Protein AF-A0A660M491-F1 (afdb_monomer_lite)

pLDDT: mean 75.27, std 23.71, range [39.06, 98.75]

Radius of gyration: 31.36 Å; chains: 1; bounding box: 54×41×78 Å

Structure (mmCIF, N/CA/C/O backbone):
data_AF-A0A660M491-F1
#
_entry.id   AF-A0A660M491-F1
#
loop_
_atom_site.group_PDB
_atom_site.id
_atom_site.type_symbol
_atom_site.label_atom_id
_atom_site.label_alt_id
_atom_site.label_comp_id
_atom_site.label_asym_id
_atom_site.label_entity_id
_atom_site.label_seq_id
_atom_site.pdbx_PDB_ins_code
_atom_site.Cartn_x
_atom_site.Cartn_y
_atom_site.Cartn_z
_atom_site.occupancy
_atom_site.B_iso_or_equiv
_atom_site.auth_seq_id
_atom_site.auth_comp_id
_atom_site.auth_asym_id
_atom_site.auth_atom_id
_atom_site.pdbx_PDB_model_num
ATOM 1 N N . MET A 1 1 ? -16.740 13.073 13.421 1.00 64.25 1 MET A N 1
ATOM 2 C CA . MET A 1 1 ? -16.257 11.753 13.894 1.00 64.25 1 MET A CA 1
ATOM 3 C C . MET A 1 1 ? -15.200 11.247 12.931 1.00 64.25 1 MET A C 1
ATOM 5 O O . MET A 1 1 ? -15.402 11.385 11.731 1.00 64.25 1 MET A O 1
ATOM 9 N N . ALA A 1 2 ? -14.110 10.659 13.427 1.00 71.00 2 ALA A N 1
ATOM 10 C CA . ALA A 1 2 ? -13.153 9.967 12.568 1.00 71.00 2 ALA A CA 1
ATOM 11 C C . ALA A 1 2 ? -13.840 8.768 11.889 1.00 71.00 2 ALA A C 1
ATOM 13 O O . ALA A 1 2 ? -14.475 7.940 12.556 1.00 71.00 2 ALA A O 1
ATOM 14 N N . ASN A 1 3 ? -13.765 8.704 10.559 1.00 82.62 3 ASN A N 1
ATOM 15 C CA . ASN A 1 3 ? -14.481 7.708 9.778 1.00 82.62 3 ASN A CA 1
ATOM 16 C C . AS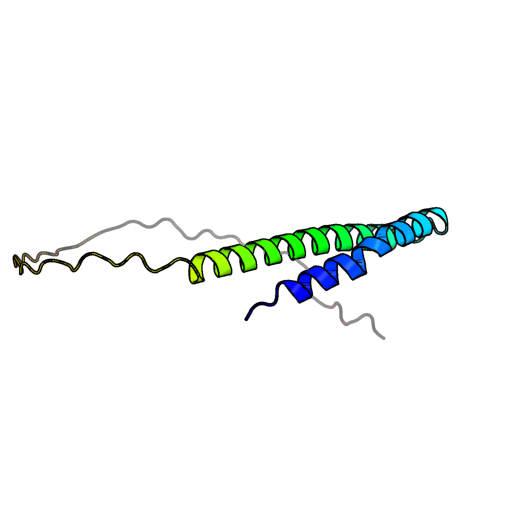N A 1 3 ? -13.561 6.530 9.429 1.00 82.62 3 ASN A C 1
ATOM 18 O O . ASN A 1 3 ? -12.801 6.591 8.475 1.00 82.62 3 ASN A O 1
ATOM 22 N N . ALA A 1 4 ? -13.652 5.425 10.173 1.00 91.12 4 ALA A N 1
ATOM 23 C CA . ALA A 1 4 ? -12.876 4.218 9.871 1.00 91.12 4 ALA A CA 1
ATOM 24 C C . ALA A 1 4 ? -13.157 3.652 8.462 1.00 91.12 4 ALA A C 1
ATOM 26 O O . ALA A 1 4 ? -12.306 2.965 7.908 1.00 91.12 4 ALA A O 1
ATOM 27 N N . SER A 1 5 ? -14.329 3.929 7.875 1.00 91.69 5 SER A N 1
ATOM 28 C CA . SER A 1 5 ? -14.664 3.427 6.536 1.00 91.69 5 SER A CA 1
ATOM 29 C C . SER A 1 5 ? -13.856 4.093 5.420 1.00 91.69 5 SER A C 1
ATOM 31 O O . SER A 1 5 ? -13.498 3.405 4.473 1.00 91.69 5 SER A O 1
ATOM 33 N N . SER A 1 6 ? -13.461 5.367 5.550 1.00 94.69 6 SER A N 1
ATOM 34 C CA . SER A 1 6 ? -12.637 6.017 4.518 1.00 94.69 6 SER A CA 1
ATOM 35 C C . SER A 1 6 ? -11.261 5.361 4.395 1.00 94.69 6 SER A C 1
ATOM 37 O O . SER A 1 6 ? -10.774 5.161 3.292 1.00 94.69 6 SER A O 1
ATOM 39 N N . PHE A 1 7 ? -10.662 4.951 5.516 1.00 96.62 7 PHE A N 1
ATOM 40 C CA . PHE A 1 7 ? -9.378 4.242 5.517 1.00 96.62 7 PHE A CA 1
ATOM 41 C C . PHE A 1 7 ? -9.489 2.794 5.022 1.00 96.62 7 PHE A C 1
ATOM 43 O O . PHE A 1 7 ? -8.525 2.270 4.475 1.00 96.62 7 PHE A O 1
ATOM 50 N N . LYS A 1 8 ? -10.655 2.148 5.175 1.00 96.69 8 LYS A N 1
ATOM 51 C CA . LYS A 1 8 ? -10.914 0.836 4.557 1.00 96.69 8 LYS A CA 1
ATOM 52 C C . LYS A 1 8 ? -10.947 0.959 3.037 1.00 96.69 8 LYS A C 1
ATOM 54 O O . LYS A 1 8 ? -10.227 0.229 2.370 1.00 96.69 8 LYS A O 1
ATOM 59 N N . ASN A 1 9 ? -11.670 1.956 2.522 1.00 97.12 9 ASN A N 1
ATOM 60 C CA . ASN A 1 9 ? -11.735 2.221 1.085 1.00 97.12 9 ASN A CA 1
ATOM 61 C C . ASN A 1 9 ? -10.343 2.481 0.492 1.00 97.12 9 ASN A C 1
ATOM 63 O O . ASN A 1 9 ? -10.015 1.903 -0.535 1.00 97.12 9 ASN A O 1
ATOM 67 N N . VAL A 1 10 ? -9.494 3.262 1.176 1.00 96.06 10 VAL A N 1
ATOM 68 C CA . VAL A 1 10 ? -8.101 3.478 0.742 1.00 96.06 10 VAL A CA 1
ATOM 69 C C . VAL A 1 10 ? -7.360 2.150 0.574 1.00 96.06 10 VAL A C 1
ATOM 71 O O . VAL A 1 10 ? -6.728 1.942 -0.456 1.00 96.06 10 VAL A O 1
ATOM 74 N N . ILE A 1 11 ? -7.446 1.238 1.551 1.00 97.75 11 ILE A N 1
ATOM 75 C CA . ILE A 1 11 ? -6.796 -0.081 1.466 1.00 97.75 11 ILE A CA 1
ATOM 76 C C . ILE A 1 11 ? -7.357 -0.888 0.289 1.00 97.75 11 ILE A C 1
ATOM 78 O O . ILE A 1 11 ? -6.587 -1.468 -0.478 1.00 97.75 11 ILE A O 1
ATOM 82 N N . ASP A 1 12 ? -8.679 -0.922 0.146 1.00 97.62 12 ASP A N 1
ATOM 83 C CA . ASP A 1 12 ? -9.360 -1.714 -0.879 1.00 97.62 12 ASP A CA 1
ATOM 84 C C . ASP A 1 12 ? -9.063 -1.206 -2.302 1.00 97.62 12 ASP A C 1
ATOM 86 O O . ASP A 1 12 ? -8.959 -2.007 -3.231 1.00 97.62 12 ASP A O 1
ATOM 90 N N . GLU A 1 13 ? -8.849 0.100 -2.472 1.00 96.50 13 GLU A N 1
ATOM 91 C CA . GLU A 1 13 ? -8.504 0.725 -3.754 1.00 96.50 13 GLU A CA 1
ATOM 92 C C . GLU A 1 13 ? -7.040 0.494 -4.160 1.00 96.50 13 GLU A C 1
ATOM 94 O O . GLU A 1 13 ? -6.752 0.228 -5.332 1.00 96.50 13 GLU A O 1
ATOM 99 N N . ILE A 1 14 ? -6.099 0.580 -3.212 1.00 96.25 14 ILE A N 1
ATOM 100 C CA . ILE A 1 14 ? -4.661 0.525 -3.530 1.00 96.25 14 ILE A CA 1
ATOM 101 C C . ILE A 1 14 ? -4.105 -0.901 -3.568 1.00 96.25 14 ILE A C 1
ATOM 103 O O . ILE A 1 14 ? -3.183 -1.184 -4.334 1.00 96.25 14 ILE A O 1
ATOM 107 N N . LYS A 1 15 ? -4.649 -1.827 -2.770 1.00 95.94 15 LYS A N 1
ATOM 108 C CA . LYS A 1 15 ? -4.113 -3.192 -2.646 1.00 95.94 15 LYS A CA 1
ATOM 109 C C . LYS A 1 15 ? -4.112 -3.982 -3.968 1.00 95.94 15 LYS A C 1
ATOM 111 O O . LYS A 1 15 ? -3.124 -4.676 -4.218 1.00 95.94 15 LYS A O 1
ATOM 116 N N . PRO A 1 16 ? -5.128 -3.874 -4.850 1.00 96.75 16 PRO A N 1
ATOM 117 C CA . PRO A 1 16 ? -5.105 -4.536 -6.157 1.00 96.75 16 PRO A CA 1
ATOM 118 C C . PRO A 1 16 ? -3.972 -4.059 -7.082 1.00 96.75 16 PRO A C 1
ATOM 120 O O . PRO A 1 16 ? -3.521 -4.822 -7.937 1.00 96.75 16 PRO A O 1
ATOM 123 N N . GLN A 1 17 ? -3.467 -2.834 -6.890 1.00 97.69 17 GLN A N 1
ATOM 124 C CA . GLN A 1 17 ? -2.432 -2.243 -7.749 1.00 97.69 17 GLN A CA 1
ATOM 125 C C . GLN A 1 17 ? -1.071 -2.943 -7.612 1.00 97.69 17 GLN A C 1
ATOM 127 O O . GLN A 1 17 ? -0.253 -2.881 -8.526 1.00 97.69 17 GLN A O 1
ATOM 132 N N . VAL A 1 18 ? -0.837 -3.687 -6.523 1.00 98.38 18 VAL A N 1
ATOM 133 C CA . VAL A 1 18 ? 0.408 -4.446 -6.298 1.00 98.38 18 VAL A CA 1
ATOM 134 C C . VAL A 1 18 ? 0.687 -5.432 -7.433 1.00 98.38 18 VAL A C 1
ATOM 136 O O . VAL A 1 18 ? 1.824 -5.546 -7.885 1.00 98.38 18 VAL A O 1
ATOM 139 N N . ALA A 1 19 ? -0.336 -6.149 -7.908 1.00 98.06 19 ALA A N 1
ATOM 140 C CA . ALA A 1 19 ? -0.164 -7.124 -8.985 1.00 98.06 19 ALA A CA 1
ATOM 141 C C . ALA A 1 19 ? 0.188 -6.441 -10.315 1.00 98.06 19 ALA A C 1
ATOM 143 O O . ALA A 1 19 ? 1.015 -6.946 -11.073 1.00 98.06 19 ALA A O 1
ATOM 144 N N . ILE A 1 20 ? -0.409 -5.274 -10.568 1.00 98.31 20 ILE A N 1
ATOM 145 C CA . ILE A 1 20 ? -0.147 -4.468 -11.761 1.00 98.31 20 ILE A CA 1
ATOM 146 C C . ILE A 1 20 ? 1.289 -3.939 -11.733 1.00 98.31 20 ILE A C 1
ATOM 148 O O . ILE A 1 20 ? 2.001 -4.101 -12.716 1.00 98.31 20 ILE A O 1
ATOM 152 N N . LEU A 1 21 ? 1.743 -3.389 -10.603 1.00 98.62 21 LEU A N 1
ATOM 153 C CA . LEU A 1 21 ? 3.104 -2.861 -10.452 1.00 98.62 21 LEU A CA 1
ATOM 154 C C . LEU A 1 21 ? 4.174 -3.949 -10.579 1.00 98.62 21 LEU A C 1
ATOM 156 O O . LEU A 1 21 ? 5.176 -3.743 -11.254 1.00 98.62 21 LEU A O 1
ATOM 160 N N . LYS A 1 22 ? 3.947 -5.137 -10.005 1.00 98.44 22 LYS A N 1
ATOM 161 C CA . LYS A 1 22 ? 4.860 -6.278 -10.189 1.00 98.44 22 LYS A CA 1
ATOM 162 C C . LYS A 1 22 ? 4.972 -6.686 -11.655 1.00 98.44 22 LYS A C 1
ATOM 164 O O . LYS A 1 22 ? 6.073 -6.892 -12.148 1.00 98.44 22 LYS A O 1
ATOM 169 N N . LYS A 1 23 ? 3.844 -6.732 -12.367 1.00 98.56 23 LYS A N 1
ATOM 170 C CA . LYS A 1 23 ? 3.843 -7.001 -13.806 1.00 98.56 23 LYS A CA 1
ATOM 171 C C . LYS A 1 23 ? 4.504 -5.873 -14.607 1.00 98.56 23 LYS A C 1
ATOM 173 O O . LYS A 1 23 ? 5.161 -6.149 -15.601 1.00 98.56 23 LYS A O 1
ATOM 178 N N . ALA A 1 24 ? 4.357 -4.617 -14.187 1.00 98.50 24 ALA A N 1
ATOM 179 C CA . ALA A 1 24 ? 5.023 -3.486 -14.826 1.00 98.50 24 ALA A CA 1
ATOM 180 C C . ALA A 1 24 ? 6.552 -3.599 -14.725 1.00 98.50 24 ALA A C 1
ATOM 182 O O . ALA A 1 24 ? 7.220 -3.385 -15.724 1.00 98.50 24 ALA A O 1
ATOM 183 N N . ILE A 1 25 ? 7.091 -4.043 -13.583 1.00 98.56 25 ILE A N 1
ATOM 184 C CA . ILE A 1 25 ? 8.533 -4.311 -13.416 1.00 98.56 25 ILE A CA 1
ATOM 185 C C . ILE A 1 25 ? 9.030 -5.376 -14.408 1.00 98.56 25 ILE A C 1
ATOM 187 O O . ILE A 1 25 ? 10.120 -5.246 -14.959 1.00 98.56 25 ILE A O 1
ATOM 191 N N . GLU A 1 26 ? 8.235 -6.419 -14.667 1.00 98.25 26 GLU A N 1
ATOM 192 C CA . GLU A 1 26 ? 8.586 -7.456 -15.651 1.00 98.25 26 GLU A CA 1
ATOM 193 C C . GLU A 1 26 ? 8.578 -6.928 -17.095 1.00 98.25 26 GLU A C 1
ATOM 195 O O . GLU A 1 26 ? 9.402 -7.341 -17.910 1.00 98.25 26 GLU A O 1
ATOM 200 N N . LEU A 1 27 ? 7.635 -6.038 -17.423 1.00 98.62 27 LEU A N 1
ATOM 201 C CA . LEU A 1 27 ? 7.449 -5.496 -18.774 1.00 98.62 27 LEU A CA 1
ATOM 202 C C . LEU A 1 27 ? 8.357 -4.300 -19.080 1.00 98.62 27 LEU A C 1
ATOM 204 O O . LEU A 1 27 ? 8.704 -4.080 -20.239 1.00 98.62 27 LEU A O 1
ATOM 208 N N . ASP A 1 28 ? 8.723 -3.533 -18.059 1.00 98.44 28 ASP A N 1
ATOM 209 C CA . ASP A 1 28 ? 9.522 -2.318 -18.148 1.00 98.44 28 ASP A CA 1
ATOM 210 C C . ASP A 1 28 ? 10.561 -2.268 -17.010 1.00 98.44 28 ASP A C 1
ATOM 212 O O . ASP A 1 28 ? 10.366 -1.601 -15.987 1.00 98.44 28 ASP A O 1
ATOM 216 N N . PRO A 1 29 ? 11.706 -2.954 -17.184 1.00 97.88 29 PRO A N 1
ATOM 217 C CA . PRO A 1 29 ? 12.776 -2.939 -16.194 1.00 97.88 29 PRO A CA 1
ATOM 218 C C . PRO A 1 29 ? 13.393 -1.550 -15.979 1.00 97.88 29 PRO A C 1
ATOM 220 O O . PRO A 1 29 ? 13.958 -1.301 -14.912 1.00 97.88 29 PRO A O 1
ATOM 223 N N . ALA A 1 30 ? 13.295 -0.640 -16.956 1.00 98.44 30 ALA A N 1
ATOM 224 C CA . ALA A 1 30 ? 13.849 0.707 -16.841 1.00 98.44 30 ALA A CA 1
ATOM 225 C C . ALA A 1 30 ? 13.069 1.565 -15.829 1.00 98.44 30 ALA A C 1
ATOM 227 O O . ALA A 1 30 ? 13.685 2.355 -15.119 1.00 98.44 30 ALA A O 1
ATOM 228 N N . GLY A 1 31 ? 11.752 1.356 -15.706 1.00 98.31 31 GLY A N 1
ATOM 229 C CA . GLY A 1 31 ? 10.886 2.010 -14.713 1.00 98.31 31 GLY A CA 1
ATOM 230 C C . GLY A 1 31 ? 10.863 1.352 -13.324 1.00 98.31 31 GLY A C 1
ATOM 231 O O . GLY A 1 31 ? 10.057 1.726 -12.471 1.00 98.31 31 GLY A O 1
ATOM 232 N N . THR A 1 32 ? 11.715 0.349 -13.067 1.00 98.38 32 THR A N 1
ATOM 233 C CA . THR A 1 32 ? 11.676 -0.450 -11.824 1.00 98.38 32 THR A CA 1
ATOM 234 C C . THR A 1 32 ? 11.741 0.401 -10.557 1.00 98.38 32 THR A C 1
ATOM 236 O O . THR A 1 32 ? 11.062 0.087 -9.580 1.00 98.38 32 THR A O 1
ATOM 239 N N . ILE A 1 33 ? 12.541 1.472 -10.547 1.00 98.50 33 ILE A N 1
ATOM 240 C CA . ILE A 1 33 ? 12.724 2.313 -9.355 1.00 98.50 33 ILE A CA 1
ATOM 241 C C . ILE A 1 33 ? 11.399 2.983 -8.970 1.00 98.50 33 ILE A C 1
ATOM 243 O O . ILE A 1 33 ? 11.011 2.974 -7.800 1.00 98.50 33 ILE A O 1
ATOM 247 N N . GLU A 1 34 ? 10.677 3.533 -9.942 1.00 98.62 34 GLU A N 1
ATOM 248 C CA . GLU A 1 34 ? 9.386 4.187 -9.746 1.00 98.62 34 GLU A CA 1
ATOM 249 C C . GLU A 1 34 ? 8.312 3.181 -9.320 1.00 98.62 34 GLU A C 1
ATOM 251 O O . GLU A 1 34 ? 7.565 3.443 -8.372 1.00 98.62 34 GLU A O 1
ATOM 256 N N . TYR A 1 35 ? 8.260 2.008 -9.957 1.00 98.75 35 TYR A N 1
ATOM 257 C CA . TYR A 1 35 ? 7.305 0.959 -9.590 1.00 98.75 35 TYR A CA 1
ATOM 258 C C . TYR A 1 35 ? 7.568 0.405 -8.187 1.00 98.75 35 TYR A C 1
ATOM 260 O O . TYR A 1 35 ? 6.621 0.173 -7.434 1.00 98.75 35 TYR A O 1
ATOM 268 N N . GLN A 1 36 ? 8.837 0.251 -7.801 1.00 98.62 36 GLN A N 1
ATOM 269 C CA . GLN A 1 36 ? 9.202 -0.190 -6.459 1.00 98.62 36 GLN A CA 1
ATOM 270 C C . GLN A 1 36 ? 8.825 0.858 -5.406 1.00 98.62 36 GLN A C 1
ATOM 272 O O . GLN A 1 36 ? 8.198 0.513 -4.410 1.00 98.62 36 GLN A O 1
ATOM 277 N N . ARG A 1 37 ? 9.073 2.149 -5.660 1.00 98.69 37 ARG A N 1
ATOM 278 C CA . ARG A 1 37 ? 8.602 3.232 -4.774 1.00 98.69 37 ARG A CA 1
ATOM 279 C C . ARG A 1 37 ? 7.081 3.226 -4.607 1.00 98.69 37 ARG A C 1
ATOM 281 O O . ARG A 1 37 ? 6.582 3.468 -3.510 1.00 98.69 37 ARG A O 1
ATOM 288 N N . ALA A 1 38 ? 6.334 2.939 -5.674 1.00 98.50 38 ALA A N 1
ATOM 289 C CA . ALA A 1 38 ? 4.881 2.806 -5.598 1.00 98.50 38 ALA A CA 1
ATOM 290 C C . ALA A 1 38 ? 4.450 1.582 -4.766 1.00 98.50 38 ALA A C 1
ATOM 292 O O . ALA A 1 38 ? 3.489 1.675 -4.001 1.00 98.50 38 ALA A O 1
ATOM 293 N N . LEU A 1 39 ? 5.168 0.457 -4.861 1.00 98.69 39 LEU A N 1
ATOM 294 C CA . LEU A 1 39 ? 4.944 -0.714 -4.007 1.00 98.69 39 LEU A CA 1
ATOM 295 C C . LEU A 1 39 ? 5.195 -0.390 -2.526 1.00 98.69 39 LEU A C 1
ATOM 297 O O . LEU A 1 39 ? 4.338 -0.691 -1.692 1.00 98.69 39 LEU A O 1
ATOM 301 N N . ASP A 1 40 ? 6.301 0.287 -2.215 1.00 98.62 40 ASP A N 1
ATOM 302 C CA . ASP A 1 40 ? 6.656 0.689 -0.848 1.00 98.62 40 ASP A CA 1
ATOM 303 C C . ASP A 1 40 ? 5.618 1.672 -0.268 1.00 98.62 40 ASP A C 1
ATOM 305 O O . ASP A 1 40 ? 5.228 1.590 0.905 1.00 98.62 40 ASP A O 1
ATOM 309 N N . PHE A 1 41 ? 5.102 2.580 -1.106 1.00 98.31 41 PHE A N 1
ATOM 310 C CA . PHE A 1 41 ? 3.995 3.463 -0.744 1.00 98.31 41 PHE A CA 1
ATOM 311 C C . PHE A 1 41 ? 2.720 2.678 -0.423 1.00 98.31 41 PHE A C 1
ATOM 313 O O . PHE A 1 41 ? 2.077 2.959 0.589 1.00 98.31 41 PHE A O 1
ATOM 320 N N . ILE A 1 42 ? 2.346 1.688 -1.244 1.00 98.50 42 ILE A N 1
ATOM 321 C CA . ILE A 1 42 ? 1.158 0.859 -0.991 1.00 98.50 42 ILE A CA 1
ATOM 322 C C . ILE A 1 42 ? 1.294 0.109 0.337 1.00 98.50 42 ILE A C 1
ATOM 324 O O . ILE A 1 42 ? 0.333 0.073 1.112 1.00 98.50 42 ILE A O 1
ATOM 328 N N . GLU A 1 43 ? 2.466 -0.458 0.629 1.00 98.12 43 GLU A N 1
ATOM 329 C CA . GLU A 1 43 ? 2.728 -1.144 1.897 1.00 98.12 43 GLU A CA 1
ATOM 330 C C . GLU A 1 43 ? 2.575 -0.189 3.087 1.00 98.12 43 GLU A C 1
ATOM 332 O O . GLU A 1 43 ? 1.800 -0.453 4.016 1.00 98.12 43 GLU A O 1
ATOM 337 N N . THR A 1 44 ? 3.238 0.967 3.015 1.00 98.38 44 THR A N 1
ATOM 338 C CA . THR A 1 44 ? 3.187 1.992 4.062 1.00 98.38 44 THR A CA 1
ATOM 339 C C . THR A 1 44 ? 1.760 2.490 4.279 1.00 98.38 44 THR A C 1
ATOM 341 O O . THR A 1 44 ? 1.268 2.495 5.408 1.00 98.38 44 THR A O 1
ATOM 344 N N . ASN A 1 45 ? 1.053 2.857 3.208 1.00 97.69 45 ASN A N 1
ATOM 345 C CA . ASN A 1 45 ? -0.302 3.396 3.288 1.00 97.69 45 ASN A CA 1
ATOM 346 C C . ASN A 1 45 ? -1.302 2.350 3.810 1.00 97.69 45 ASN A C 1
ATOM 348 O O . ASN A 1 45 ? -2.175 2.673 4.618 1.00 97.69 45 ASN A O 1
ATOM 352 N N . THR A 1 46 ? -1.128 1.076 3.439 1.00 98.00 46 THR A N 1
ATOM 353 C CA . THR A 1 46 ? -1.928 -0.031 3.987 1.00 98.00 46 THR A CA 1
ATOM 354 C C . THR A 1 46 ? -1.710 -0.181 5.494 1.00 98.00 46 THR A C 1
ATOM 356 O O . THR A 1 46 ? -2.677 -0.303 6.256 1.00 98.00 46 THR A O 1
ATOM 359 N N . SER A 1 47 ? -0.451 -0.147 5.941 1.00 98.31 47 SER A N 1
ATOM 360 C CA . SER A 1 47 ? -0.079 -0.275 7.355 1.00 98.31 47 SER A CA 1
ATOM 361 C C . SER A 1 47 ? -0.594 0.897 8.199 1.00 98.31 47 SER A C 1
ATOM 363 O O . SER A 1 47 ? -1.246 0.698 9.233 1.00 98.31 47 SER A O 1
ATOM 365 N N . VAL A 1 48 ? -0.383 2.127 7.724 1.00 98.38 48 VAL A N 1
ATOM 366 C CA . VAL A 1 48 ? -0.842 3.354 8.388 1.00 98.38 48 VAL A CA 1
ATOM 367 C C . VAL A 1 48 ? -2.367 3.385 8.464 1.00 98.38 48 VAL A C 1
ATOM 369 O O . VAL A 1 48 ? -2.917 3.551 9.553 1.00 9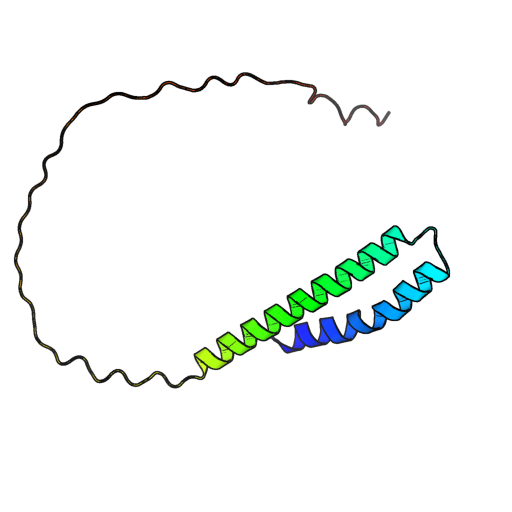8.38 48 VAL A O 1
ATOM 372 N N . SER A 1 49 ? -3.065 3.130 7.353 1.00 98.06 49 SER A N 1
ATOM 373 C CA . SER A 1 49 ? -4.534 3.093 7.316 1.00 98.06 49 SER A CA 1
ATOM 374 C C . SER A 1 49 ? -5.103 2.041 8.271 1.00 98.06 49 SER A C 1
ATOM 376 O O . SER A 1 49 ? -6.023 2.328 9.039 1.00 98.06 49 SER A O 1
ATOM 378 N N . SER A 1 50 ? -4.505 0.845 8.313 1.00 97.81 50 SER A N 1
ATOM 379 C CA . SER A 1 50 ? -4.893 -0.216 9.254 1.00 97.81 50 SER A CA 1
ATOM 380 C C . SER A 1 50 ? -4.692 0.200 10.714 1.00 97.81 50 SER A C 1
ATOM 382 O O . SER A 1 50 ? -5.519 -0.108 11.574 1.00 97.81 50 SER A O 1
ATOM 384 N N . THR A 1 51 ? -3.607 0.917 11.007 1.00 98.44 51 THR A N 1
ATOM 385 C CA . THR A 1 51 ? -3.307 1.429 12.352 1.00 98.44 51 THR A CA 1
ATOM 386 C C . THR A 1 51 ? -4.306 2.502 12.776 1.00 98.44 51 THR A C 1
ATOM 388 O O . THR A 1 51 ? -4.818 2.456 13.896 1.00 98.44 51 THR A O 1
ATOM 391 N N . ILE A 1 52 ? -4.667 3.414 11.870 1.00 97.50 52 ILE A N 1
ATOM 392 C CA . ILE A 1 52 ? -5.682 4.442 12.127 1.00 97.50 52 ILE A CA 1
ATOM 393 C C . ILE A 1 52 ? -7.048 3.802 12.404 1.00 97.50 52 ILE A C 1
ATOM 395 O O . ILE A 1 52 ? -7.717 4.189 13.361 1.00 97.50 52 ILE A O 1
ATOM 399 N N . ILE A 1 53 ? -7.453 2.786 11.631 1.00 97.19 53 ILE A N 1
ATOM 400 C CA . ILE A 1 53 ? -8.704 2.045 11.877 1.00 97.19 53 ILE A CA 1
ATOM 401 C C . ILE A 1 53 ? -8.717 1.466 13.295 1.00 97.19 53 ILE A C 1
ATOM 403 O O . ILE A 1 53 ? -9.685 1.674 14.028 1.00 97.19 53 ILE A O 1
ATOM 407 N N . LYS A 1 54 ? -7.628 0.804 13.710 1.00 97.00 54 LYS A N 1
ATOM 408 C CA . LYS A 1 54 ? -7.498 0.244 15.065 1.00 97.00 54 LYS A CA 1
ATOM 409 C C . LYS A 1 54 ? -7.611 1.322 16.144 1.00 97.00 54 LYS A C 1
ATOM 411 O O . LYS A 1 54 ? -8.319 1.114 17.126 1.00 97.00 54 LYS A O 1
ATOM 416 N N . ALA A 1 55 ? -6.961 2.472 15.959 1.00 96.88 55 ALA A N 1
ATOM 417 C CA . ALA A 1 55 ? -7.037 3.587 16.902 1.00 96.88 55 ALA A CA 1
ATOM 418 C C . ALA A 1 55 ? -8.467 4.150 17.013 1.00 96.88 55 ALA A C 1
ATOM 420 O O . ALA A 1 55 ? -8.967 4.355 18.119 1.00 96.88 55 ALA A O 1
ATOM 421 N N . ILE A 1 56 ? -9.165 4.325 15.883 1.00 95.19 56 ILE A N 1
ATOM 422 C CA . ILE A 1 56 ? -10.569 4.767 15.864 1.00 95.19 56 ILE A CA 1
ATOM 423 C C . ILE A 1 56 ? -11.462 3.764 16.603 1.00 95.19 56 ILE A C 1
ATOM 425 O O . ILE A 1 56 ? -12.334 4.163 17.374 1.00 95.19 56 ILE A O 1
ATOM 429 N N . GLU A 1 57 ? -11.273 2.466 16.370 1.00 93.88 57 GLU A N 1
ATOM 430 C CA . GLU A 1 57 ? -12.041 1.417 17.044 1.00 93.88 57 GLU A CA 1
ATOM 431 C C . GLU A 1 57 ? -11.758 1.358 18.550 1.00 93.88 57 GLU A C 1
ATOM 433 O O . GLU A 1 57 ? -12.689 1.142 19.326 1.00 93.88 57 GLU A O 1
ATOM 438 N N . LEU A 1 58 ? -10.512 1.586 18.973 1.00 94.75 58 LEU A N 1
ATOM 439 C CA . LEU A 1 58 ? -10.129 1.656 20.384 1.00 94.75 58 LEU A CA 1
ATOM 440 C C . LEU A 1 58 ? -10.844 2.814 21.090 1.00 94.75 58 LEU A C 1
ATOM 442 O O . LEU A 1 58 ? -11.542 2.580 22.074 1.00 94.75 58 LEU A O 1
ATOM 446 N N . VAL A 1 59 ? -10.764 4.026 20.534 1.00 93.00 59 VAL A N 1
ATOM 447 C CA . VAL A 1 59 ? -11.429 5.216 21.097 1.00 93.00 59 VAL A CA 1
ATOM 448 C C . VAL A 1 59 ? -12.951 5.045 21.114 1.00 93.00 59 VAL A C 1
ATOM 450 O O . VAL A 1 59 ? -13.615 5.402 22.085 1.00 93.00 59 VAL A O 1
ATOM 453 N N . LYS A 1 60 ? -13.538 4.441 20.070 1.00 90.81 60 LYS A N 1
ATOM 454 C CA . LYS A 1 60 ? -14.975 4.117 20.062 1.00 90.81 60 LYS A CA 1
ATOM 455 C C . LYS A 1 60 ? -15.359 3.146 21.176 1.00 90.81 60 LYS A C 1
ATOM 457 O O . LYS A 1 60 ? -16.435 3.299 21.742 1.00 90.81 60 LYS A O 1
ATOM 462 N N . LYS A 1 61 ? -14.539 2.136 21.475 1.00 89.25 61 LYS A N 1
ATOM 463 C CA . LYS A 1 61 ? -14.818 1.185 22.565 1.00 89.25 61 LYS A CA 1
ATOM 464 C C . LYS A 1 61 ? -14.737 1.861 23.931 1.00 89.25 61 LYS A C 1
ATOM 466 O O . LYS A 1 61 ? -15.597 1.603 24.763 1.00 89.25 61 LYS A O 1
ATOM 471 N N . GLU A 1 62 ? -13.752 2.731 24.138 1.00 91.06 62 GLU A N 1
ATOM 472 C CA . GLU A 1 62 ? -13.596 3.496 25.379 1.00 91.06 62 GLU A CA 1
ATOM 473 C C . GLU A 1 62 ? -14.788 4.429 25.625 1.00 91.06 62 GLU A C 1
ATOM 475 O O . GLU A 1 62 ? -15.399 4.363 26.687 1.00 91.06 62 GLU A O 1
ATOM 480 N N . ASN A 1 63 ? -15.214 5.182 24.607 1.00 86.31 63 ASN A N 1
ATOM 481 C CA . ASN A 1 63 ? -16.373 6.080 24.698 1.00 86.31 63 ASN A CA 1
ATOM 482 C C . ASN A 1 63 ? -17.717 5.357 24.911 1.00 86.31 63 ASN A C 1
ATOM 484 O O . ASN A 1 63 ? -18.679 5.976 25.349 1.00 86.31 63 ASN A O 1
ATOM 488 N N . ASN A 1 64 ? -17.808 4.071 24.557 1.00 80.12 64 ASN A N 1
ATOM 489 C CA . ASN A 1 64 ? -19.007 3.252 24.760 1.00 80.12 64 ASN A CA 1
ATOM 490 C C . ASN A 1 64 ? -18.942 2.410 26.044 1.00 80.12 64 ASN A C 1
ATOM 492 O O . ASN A 1 64 ? -19.876 1.657 26.328 1.00 80.12 64 ASN A O 1
ATOM 496 N N . LYS A 1 65 ? -17.848 2.488 26.813 1.00 76.19 65 LYS A N 1
ATOM 497 C CA . LYS A 1 65 ? -17.782 1.839 28.118 1.00 76.19 65 LYS A CA 1
ATOM 498 C C . LYS A 1 65 ? -18.693 2.633 29.063 1.00 76.19 65 LYS A C 1
ATOM 500 O O . LYS A 1 65 ? -18.530 3.848 29.141 1.00 76.19 65 LYS A O 1
ATOM 505 N N . PRO A 1 66 ? -19.648 1.995 29.765 1.00 59.09 66 PRO A N 1
ATOM 506 C CA . PRO A 1 66 ? -20.417 2.699 30.779 1.00 59.09 66 PRO A CA 1
ATOM 507 C C . PRO A 1 66 ? -19.429 3.284 31.784 1.00 59.09 66 PRO A C 1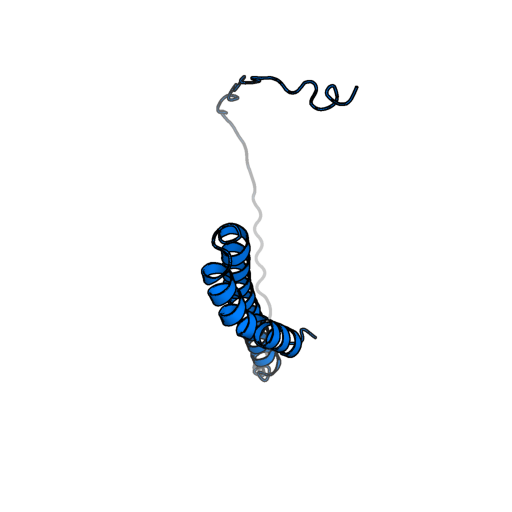
ATOM 509 O O . PRO A 1 66 ? -18.562 2.562 32.290 1.00 59.09 66 PRO A O 1
ATOM 512 N N . GLU A 1 67 ? -19.535 4.593 32.012 1.00 60.12 67 GLU A N 1
ATOM 513 C CA . GLU A 1 67 ? -18.862 5.276 33.106 1.00 60.12 67 GLU A CA 1
ATOM 514 C C . GLU A 1 67 ? -19.188 4.462 34.357 1.00 60.12 67 GLU A C 1
ATOM 516 O O . GLU A 1 67 ? -20.356 4.305 34.724 1.00 60.12 67 GLU A O 1
ATOM 521 N N . ALA A 1 68 ? -18.179 3.791 34.918 1.00 56.44 68 ALA A N 1
ATOM 522 C CA . ALA A 1 68 ? -18.376 3.068 36.156 1.00 56.44 68 ALA A CA 1
ATOM 523 C C . ALA A 1 68 ? -18.855 4.121 37.148 1.00 56.44 68 ALA A C 1
ATOM 525 O O . ALA A 1 68 ? -18.127 5.078 37.400 1.00 56.44 68 ALA A O 1
ATOM 526 N N . ALA A 1 69 ? -20.096 3.981 37.615 1.00 50.06 69 ALA A N 1
ATOM 527 C CA . ALA A 1 69 ? -20.650 4.838 38.641 1.00 50.06 69 ALA A CA 1
ATOM 528 C C . ALA A 1 69 ? -19.655 4.849 39.802 1.00 50.06 69 ALA A C 1
ATOM 530 O O . ALA A 1 69 ? -19.493 3.844 40.496 1.00 50.06 69 ALA A O 1
ATOM 531 N N . ASP A 1 70 ? -18.944 5.962 39.940 1.00 45.56 70 ASP A N 1
ATOM 532 C CA . ASP A 1 70 ? -18.068 6.209 41.067 1.00 45.56 70 ASP A CA 1
ATOM 533 C C . ASP A 1 70 ? -18.973 6.184 42.310 1.00 45.56 70 ASP A C 1
ATOM 535 O O . ASP A 1 70 ? -19.945 6.955 42.368 1.00 45.56 70 ASP A O 1
ATOM 539 N N . PRO A 1 71 ? -18.783 5.257 43.270 1.00 48.88 71 PRO A N 1
ATOM 540 C CA . PRO A 1 71 ? -19.532 5.313 44.509 1.00 48.88 71 PRO A CA 1
ATOM 541 C C . PRO A 1 71 ? -19.159 6.629 45.189 1.00 48.88 71 PRO A C 1
ATOM 543 O O . PRO A 1 71 ? -18.012 6.834 45.573 1.00 48.88 71 PRO A O 1
ATOM 546 N N . ALA A 1 72 ? -20.148 7.519 45.276 1.00 44.31 72 ALA A N 1
ATOM 547 C CA . ALA A 1 72 ? -20.110 8.833 45.904 1.00 44.31 72 ALA A CA 1
ATOM 548 C C . ALA A 1 72 ? -18.974 9.005 46.937 1.00 44.31 72 ALA A C 1
ATOM 550 O O . ALA A 1 72 ? -18.910 8.230 47.897 1.00 44.31 72 ALA A O 1
ATOM 551 N N . PRO A 1 73 ? -18.128 10.048 46.831 1.00 44.56 73 PRO A N 1
ATOM 552 C CA . PRO A 1 73 ? -17.148 10.321 47.864 1.00 44.56 73 PRO A CA 1
ATOM 553 C C . PRO A 1 73 ? -17.905 10.707 49.136 1.00 44.56 73 PRO A C 1
ATOM 555 O O . PRO A 1 73 ? -18.493 11.788 49.238 1.00 44.56 73 PRO A O 1
ATOM 558 N N . THR A 1 74 ? -17.909 9.815 50.127 1.00 43.19 74 THR A N 1
ATOM 559 C CA . THR A 1 74 ? -18.293 10.153 51.496 1.00 43.19 74 THR A CA 1
ATOM 560 C C . THR A 1 74 ? -17.376 11.262 51.992 1.00 43.19 74 THR A C 1
ATOM 562 O O . THR A 1 74 ? -16.242 11.042 52.411 1.00 43.19 74 THR A O 1
ATOM 565 N N . LYS A 1 75 ? -17.916 12.475 51.900 1.00 49.56 75 LYS A N 1
ATOM 566 C CA . LYS A 1 75 ? -17.593 13.684 52.645 1.00 49.56 75 LYS A CA 1
ATOM 567 C C . LYS A 1 75 ? -17.010 13.356 54.025 1.00 49.56 75 LYS A C 1
ATOM 569 O O . LYS A 1 75 ? -17.743 12.886 54.886 1.00 49.56 75 LYS A O 1
ATOM 574 N N . ASN A 1 76 ? -15.736 13.676 54.239 1.00 44.03 76 ASN A N 1
ATOM 575 C CA . ASN A 1 76 ? -15.220 14.107 55.537 1.00 44.03 76 ASN A CA 1
ATOM 576 C C . ASN A 1 76 ? -14.110 15.148 55.323 1.00 44.03 76 ASN A C 1
ATOM 578 O O . ASN A 1 76 ? -13.210 14.986 54.506 1.00 44.03 76 ASN A O 1
ATOM 582 N N . GLU A 1 77 ? -14.288 16.258 56.025 1.00 45.59 77 GLU A N 1
ATOM 583 C CA . GLU A 1 77 ? -13.694 17.587 55.865 1.00 45.59 77 GLU A CA 1
ATOM 584 C C . GLU A 1 77 ? -12.308 17.715 56.575 1.00 45.59 77 GLU A C 1
ATOM 586 O O . GLU A 1 77 ? -11.752 16.703 57.000 1.00 45.59 77 GLU A O 1
ATOM 591 N N . PRO A 1 78 ? -11.660 18.897 56.683 1.00 50.03 78 PRO A N 1
ATOM 592 C CA . PRO A 1 78 ? -10.275 19.103 56.264 1.00 50.03 78 PRO A CA 1
ATOM 593 C C . PRO A 1 78 ? -9.311 19.368 57.438 1.00 50.03 78 PRO A C 1
ATOM 595 O O . PRO A 1 78 ? -9.584 20.173 58.326 1.00 50.03 78 PRO A O 1
ATOM 598 N N . SER A 1 79 ? -8.100 18.808 57.410 1.00 41.75 79 SER A N 1
ATOM 599 C CA . SER A 1 79 ? -7.048 19.212 58.358 1.00 41.75 79 SER A CA 1
ATOM 600 C C . SER A 1 79 ? -6.040 20.162 57.717 1.00 41.75 79 SER A C 1
ATOM 602 O O . SER A 1 79 ? -5.063 19.761 57.092 1.00 41.75 79 SER A O 1
ATOM 604 N N . LYS A 1 80 ? -6.281 21.460 57.940 1.00 45.94 80 LYS A N 1
ATOM 605 C CA . LYS A 1 80 ? -5.270 22.527 57.922 1.00 45.94 80 LYS A CA 1
ATOM 606 C C . LYS A 1 80 ? -4.048 22.112 58.751 1.00 45.94 80 LYS A C 1
ATOM 608 O O . LYS A 1 80 ? -4.196 21.845 59.941 1.00 45.94 80 LYS A O 1
ATOM 613 N N . LYS A 1 81 ? -2.840 22.256 58.196 1.00 46.16 81 LYS A N 1
ATOM 614 C CA . LYS A 1 81 ? -1.696 22.818 58.937 1.00 46.16 81 LYS A CA 1
ATOM 615 C C . LYS A 1 81 ? -0.643 23.385 57.988 1.00 46.16 81 LYS A C 1
ATOM 617 O O . LYS A 1 81 ? 0.037 22.675 57.261 1.00 46.16 81 LYS A O 1
ATOM 622 N N . GLN A 1 82 ? -0.550 24.708 58.036 1.00 47.12 82 GLN A N 1
ATOM 623 C CA . GLN A 1 82 ? 0.525 25.536 57.507 1.00 47.12 82 GLN A CA 1
ATOM 624 C C . GLN A 1 82 ? 1.879 25.130 58.111 1.00 47.12 82 GLN A C 1
ATOM 626 O O . GLN A 1 82 ? 1.950 24.897 59.319 1.00 47.12 82 GLN A O 1
ATOM 631 N N . LYS A 1 83 ? 2.963 25.238 57.335 1.00 40.97 83 LYS A N 1
ATOM 632 C CA . LYS A 1 83 ? 4.167 25.955 57.788 1.00 40.97 83 LYS A CA 1
ATOM 633 C C . LYS A 1 83 ? 5.066 26.346 56.612 1.00 40.97 83 LYS A C 1
ATOM 635 O O . LYS A 1 83 ? 5.539 25.507 55.859 1.00 40.97 83 LYS A O 1
ATOM 640 N N . LYS A 1 84 ? 5.246 27.662 56.494 1.00 42.34 84 LYS A N 1
ATOM 641 C CA . LYS A 1 84 ? 6.236 28.376 55.684 1.00 42.34 84 LYS A CA 1
ATOM 642 C C . LYS A 1 84 ? 7.658 27.983 56.105 1.00 42.34 84 LYS A C 1
ATOM 644 O O . LYS A 1 84 ? 7.863 27.828 57.307 1.00 42.34 84 LYS A O 1
ATOM 649 N N . ALA A 1 85 ? 8.604 27.964 55.164 1.00 40.44 85 ALA A N 1
ATOM 650 C CA . ALA A 1 85 ? 9.902 28.651 55.271 1.00 40.44 85 ALA A CA 1
ATOM 651 C C . ALA A 1 85 ? 10.790 28.338 54.048 1.00 40.44 85 ALA A C 1
ATOM 653 O O . ALA A 1 85 ? 11.383 27.268 53.969 1.00 40.44 85 ALA A O 1
ATOM 654 N N . ASP A 1 86 ? 10.900 29.299 53.130 1.00 42.31 86 ASP A N 1
ATOM 655 C CA . ASP A 1 86 ? 12.159 29.574 52.420 1.00 42.31 86 ASP A CA 1
ATOM 656 C C . ASP A 1 86 ? 13.210 30.037 53.451 1.00 42.31 86 ASP A C 1
ATOM 658 O O . ASP A 1 86 ? 12.830 30.688 54.435 1.00 42.31 86 ASP A O 1
ATOM 662 N N . PRO A 1 87 ? 14.508 29.717 53.274 1.00 45.31 87 PRO A N 1
ATOM 663 C CA . PRO A 1 87 ? 15.355 30.631 52.498 1.00 45.31 87 PRO A CA 1
ATOM 664 C C . PRO A 1 87 ? 16.470 29.951 51.669 1.00 45.31 87 PRO A C 1
ATOM 666 O O . PRO A 1 87 ? 17.294 29.202 52.185 1.00 45.31 87 PRO A O 1
ATOM 669 N N . ALA A 1 88 ? 16.587 30.327 50.393 1.00 44.22 88 ALA A N 1
ATOM 670 C CA . ALA A 1 88 ? 17.885 30.431 49.701 1.00 44.22 88 ALA A CA 1
ATOM 671 C C . ALA A 1 88 ? 18.686 31.619 50.312 1.00 44.22 88 ALA A C 1
ATOM 673 O O . ALA A 1 88 ? 18.010 32.524 50.817 1.00 44.22 88 ALA A O 1
ATOM 674 N N . PRO A 1 89 ? 20.048 31.734 50.253 1.00 47.72 89 PRO A N 1
ATOM 675 C CA . PRO A 1 89 ? 20.809 31.669 48.984 1.00 47.72 89 PRO A CA 1
ATOM 676 C C . PRO A 1 89 ? 22.340 31.309 48.984 1.00 47.72 89 PRO A C 1
ATOM 678 O O . PRO A 1 89 ? 23.066 31.600 49.927 1.00 47.72 89 PRO A O 1
ATOM 681 N N . LYS A 1 90 ? 22.819 30.902 47.779 1.00 45.91 90 LYS A N 1
ATOM 682 C CA . LYS A 1 90 ? 24.114 31.228 47.080 1.00 45.91 90 LYS A CA 1
ATOM 683 C C . LYS A 1 90 ? 25.453 30.559 47.518 1.00 45.91 90 LYS A C 1
ATOM 685 O O . LYS A 1 90 ? 25.561 30.199 48.682 1.00 45.91 90 LYS A O 1
ATOM 690 N N . PRO A 1 91 ? 26.539 30.525 46.680 1.00 51.81 91 PRO A N 1
ATOM 691 C CA . PRO A 1 91 ? 26.684 30.720 45.205 1.00 51.81 91 PRO A CA 1
ATOM 692 C C . PRO A 1 91 ? 27.752 29.828 44.452 1.00 51.81 91 PRO A C 1
ATOM 694 O O . PRO A 1 91 ? 28.800 29.546 45.011 1.00 51.81 91 PRO A O 1
ATOM 697 N N . THR A 1 92 ? 27.534 29.550 43.140 1.00 43.66 92 THR A N 1
ATOM 698 C CA . THR A 1 92 ? 28.497 29.343 41.982 1.00 43.66 92 THR A CA 1
ATOM 699 C C . THR A 1 92 ? 29.651 28.298 42.041 1.00 43.66 92 THR A C 1
ATOM 701 O O . THR A 1 92 ? 30.061 27.949 43.137 1.00 43.66 92 THR A O 1
ATOM 704 N N . PRO A 1 93 ? 30.230 27.792 40.907 1.00 46.22 93 PRO A N 1
ATOM 705 C CA . PRO A 1 93 ? 30.468 28.455 39.606 1.00 46.22 93 PRO A CA 1
ATOM 706 C C . PRO A 1 93 ? 30.084 27.692 38.317 1.00 46.22 93 PRO A C 1
ATOM 708 O O . PRO A 1 93 ? 29.872 26.485 38.291 1.00 46.22 93 PRO A O 1
ATOM 711 N N . ALA A 1 94 ? 29.987 28.479 37.244 1.00 52.16 94 ALA A N 1
ATOM 712 C CA . ALA A 1 94 ? 29.640 28.119 35.871 1.00 52.16 94 ALA A CA 1
ATOM 713 C C . ALA A 1 94 ? 30.687 27.233 35.163 1.00 52.16 94 ALA A C 1
ATOM 715 O O . ALA A 1 94 ? 31.876 27.364 35.455 1.00 52.16 94 ALA A O 1
ATOM 716 N N . PRO A 1 95 ? 30.294 26.452 34.140 1.00 48.34 95 PRO A N 1
ATOM 717 C CA . PRO A 1 95 ? 31.186 26.056 33.063 1.00 48.34 95 PRO A CA 1
ATOM 718 C C . PRO A 1 95 ? 31.063 27.001 31.854 1.00 48.34 95 PRO A C 1
ATOM 720 O O . PRO A 1 95 ? 29.994 27.519 31.537 1.00 48.34 95 PRO A O 1
ATOM 723 N N . ALA A 1 96 ? 32.219 27.228 31.235 1.00 49.50 96 ALA A N 1
ATOM 724 C CA . ALA A 1 96 ? 32.545 28.170 30.170 1.00 49.50 96 ALA A CA 1
ATOM 725 C C . ALA A 1 96 ? 31.732 28.006 28.862 1.00 49.50 96 ALA A C 1
ATOM 727 O O . ALA A 1 96 ? 31.208 26.923 28.595 1.00 49.50 96 ALA A O 1
ATOM 728 N N . PRO A 1 97 ? 31.663 29.058 28.017 1.00 46.00 97 PRO A N 1
ATOM 729 C CA . PRO A 1 97 ? 31.040 28.978 26.701 1.00 46.00 97 PRO A CA 1
ATOM 730 C C . PRO A 1 97 ? 31.885 28.105 25.768 1.00 46.00 97 PRO A C 1
ATOM 732 O O . PRO A 1 97 ? 33.091 28.311 25.627 1.00 46.00 97 PRO A O 1
ATOM 735 N N . VAL A 1 98 ? 31.245 27.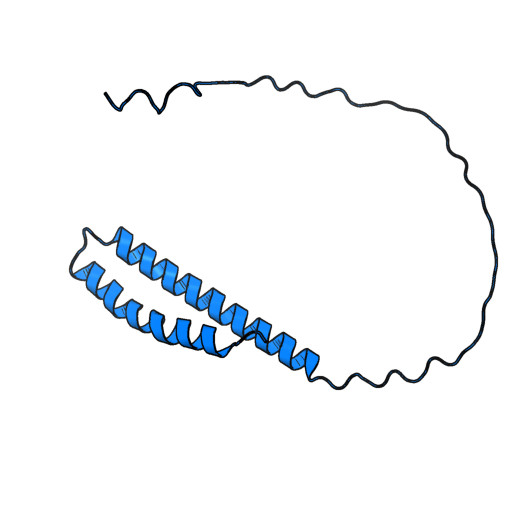132 25.122 1.00 45.25 98 VAL A N 1
ATOM 736 C CA . VAL A 1 98 ? 31.855 26.352 24.045 1.00 45.25 98 VAL A CA 1
ATOM 737 C C . VAL A 1 98 ? 31.874 27.233 22.799 1.00 45.25 98 VAL A C 1
ATOM 739 O O . VAL A 1 98 ? 30.833 27.521 22.214 1.00 45.25 98 VAL A O 1
ATOM 742 N N . VAL A 1 99 ? 33.069 27.693 22.436 1.00 46.50 99 VAL A N 1
ATOM 743 C CA . VAL A 1 99 ? 33.381 28.202 21.100 1.00 46.50 99 VAL A CA 1
ATOM 744 C C . VAL A 1 99 ? 33.287 27.020 20.142 1.00 46.50 99 VAL A C 1
ATOM 746 O O . VAL A 1 99 ? 33.988 26.030 20.333 1.00 46.50 99 VAL A O 1
ATOM 749 N N . ASN A 1 100 ? 32.434 27.120 19.127 1.00 39.06 100 ASN A N 1
ATOM 750 C CA . ASN A 1 100 ? 32.610 26.349 17.905 1.00 39.06 100 ASN A CA 1
ATOM 751 C C . ASN A 1 100 ? 32.429 27.303 16.721 1.00 39.06 100 ASN A C 1
ATOM 753 O O . ASN A 1 100 ? 31.318 27.541 16.250 1.00 39.06 100 ASN A O 1
ATOM 757 N N . GLU A 1 101 ? 33.536 27.930 16.332 1.00 45.84 101 GLU A N 1
ATOM 758 C CA . GLU A 1 101 ? 33.715 28.476 14.994 1.00 45.84 101 GLU A CA 1
ATOM 759 C C . GLU A 1 101 ? 33.937 27.294 14.051 1.00 45.84 101 GLU A C 1
ATOM 761 O O . GLU A 1 101 ? 34.985 26.664 14.090 1.00 45.84 101 GLU A O 1
ATOM 766 N N . GLU A 1 102 ? 32.952 27.008 13.208 1.00 43.50 102 GLU A N 1
ATOM 767 C CA . GLU A 1 102 ? 33.163 26.375 11.905 1.00 43.50 102 GLU A CA 1
ATOM 768 C C . GLU A 1 102 ? 32.024 26.852 10.995 1.00 43.50 102 GLU A C 1
ATOM 770 O O . GLU A 1 102 ? 30.985 26.218 10.836 1.00 43.50 102 GLU A O 1
ATOM 775 N N . ALA A 1 103 ? 32.194 28.071 10.479 1.00 47.22 103 ALA A N 1
ATOM 776 C CA . ALA A 1 103 ? 31.492 28.549 9.297 1.00 47.22 103 ALA A CA 1
ATOM 777 C C . ALA A 1 103 ? 32.416 28.304 8.097 1.00 47.22 103 ALA A C 1
ATOM 779 O O . ALA A 1 103 ? 33.190 29.165 7.692 1.00 47.22 103 ALA A O 1
ATOM 780 N N . THR A 1 104 ? 32.362 27.079 7.596 1.00 39.12 104 THR A N 1
ATOM 781 C CA . THR A 1 104 ? 32.731 26.656 6.242 1.00 39.12 104 THR A CA 1
ATOM 782 C C . THR A 1 104 ? 31.399 26.283 5.578 1.00 39.12 104 THR A C 1
ATOM 784 O O . THR A 1 104 ? 30.520 25.737 6.236 1.00 39.12 104 THR A O 1
ATOM 787 N N . ASP A 1 105 ? 31.075 26.541 4.325 1.00 45.38 105 ASP A N 1
ATOM 788 C CA . ASP A 1 105 ? 31.713 27.164 3.178 1.00 45.38 105 ASP A CA 1
ATOM 789 C C . ASP A 1 105 ? 30.566 27.334 2.149 1.00 45.38 105 ASP A C 1
ATOM 791 O O . ASP A 1 105 ? 29.599 26.569 2.181 1.00 45.38 105 ASP A O 1
ATOM 795 N N . GLU A 1 106 ? 30.656 28.330 1.269 1.00 54.97 106 GLU A N 1
ATOM 796 C CA . GLU A 1 106 ? 29.914 28.426 -0.007 1.00 54.97 106 GLU A CA 1
ATOM 797 C C . GLU A 1 106 ? 28.368 28.358 0.024 1.00 54.97 106 GLU A C 1
ATOM 799 O O . GLU A 1 106 ? 27.722 27.413 -0.427 1.00 54.97 106 GLU A O 1
ATOM 804 N N . GLY A 1 107 ? 27.752 29.453 0.476 1.00 55.03 107 GLY A N 1
ATOM 805 C CA . GLY A 1 107 ? 26.320 29.736 0.317 1.00 55.03 107 GLY A CA 1
ATOM 806 C C . GLY A 1 107 ? 26.003 30.810 -0.728 1.00 55.03 107 GLY A C 1
ATOM 807 O O . GLY A 1 107 ? 24.977 31.476 -0.595 1.00 55.03 107 GLY A O 1
ATOM 808 N N . GLU A 1 108 ? 26.864 31.029 -1.728 1.00 58.25 108 GLU A N 1
ATOM 809 C CA . GLU A 1 108 ? 26.658 32.079 -2.731 1.00 58.25 108 GLU A CA 1
ATOM 810 C C . GLU A 1 108 ? 26.477 31.510 -4.148 1.00 58.25 108 GLU A C 1
ATOM 812 O O . GLU A 1 108 ? 27.390 30.996 -4.781 1.00 58.25 108 GLU A O 1
ATOM 817 N N . ASP A 1 109 ? 25.241 31.688 -4.617 1.00 61.31 109 ASP A N 1
ATOM 818 C CA . ASP A 1 109 ? 24.808 31.800 -6.012 1.00 61.31 109 ASP A CA 1
ATOM 819 C C . ASP A 1 109 ? 24.415 30.538 -6.807 1.00 61.31 109 ASP A C 1
ATOM 821 O O . ASP A 1 109 ? 24.909 30.242 -7.893 1.00 61.31 109 ASP A O 1
ATOM 825 N N . LEU A 1 110 ? 23.369 29.860 -6.326 1.00 63.56 110 LEU A N 1
ATOM 826 C CA . LEU A 1 110 ? 22.548 28.933 -7.124 1.00 63.56 110 LEU A CA 1
ATOM 827 C C . LEU A 1 110 ? 21.586 29.636 -8.114 1.00 63.56 110 LEU A C 1
ATOM 829 O O . LEU A 1 110 ? 20.788 28.958 -8.762 1.00 63.56 110 LEU A O 1
ATOM 833 N N . PHE A 1 111 ? 21.628 30.968 -8.251 1.00 64.94 111 PHE A N 1
ATOM 834 C CA . PHE A 1 111 ? 20.723 31.731 -9.124 1.00 64.94 111 PHE A CA 1
ATOM 835 C C . PHE A 1 111 ? 21.409 32.367 -10.350 1.00 64.94 111 PHE A C 1
ATOM 837 O O . PHE A 1 111 ? 20.727 32.980 -11.170 1.00 64.94 111 PHE A O 1
ATOM 844 N N . GLY A 1 112 ? 22.713 32.147 -10.548 1.00 66.81 112 GLY A N 1
ATOM 845 C CA . GLY A 1 112 ? 23.475 32.653 -11.697 1.00 66.81 112 GLY A CA 1
ATOM 846 C C . GLY A 1 112 ? 23.467 31.793 -12.976 1.00 66.81 112 GLY A C 1
ATOM 847 O O . GLY A 1 112 ? 23.993 32.232 -13.993 1.00 66.81 112 GLY A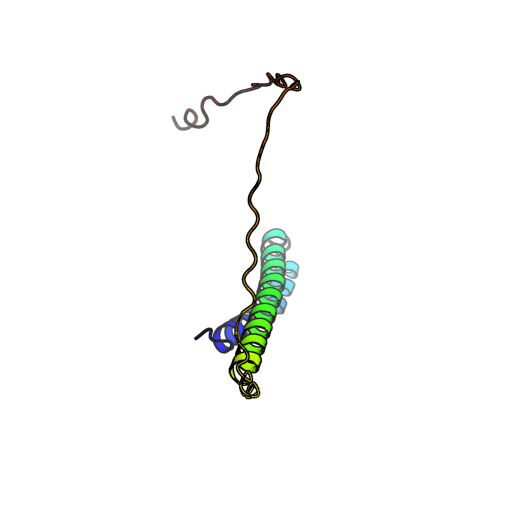 O 1
ATOM 848 N N . MET A 1 113 ? 22.879 30.588 -12.984 1.00 67.81 113 MET A N 1
ATOM 849 C CA . MET A 1 113 ? 22.936 29.656 -14.138 1.00 67.81 113 MET A CA 1
ATOM 850 C C . MET A 1 113 ? 21.796 29.798 -15.169 1.00 67.81 113 MET A C 1
ATOM 852 O O . MET A 1 113 ? 21.643 28.939 -16.035 1.00 67.81 113 MET A O 1
ATOM 856 N N . PHE A 1 114 ? 20.992 30.863 -15.100 1.00 64.12 114 PHE A N 1
ATOM 857 C CA . PHE A 1 114 ? 19.903 31.123 -16.054 1.00 64.12 114 PHE A CA 1
ATOM 858 C C . PHE A 1 114 ? 20.140 32.386 -16.901 1.00 64.12 114 PHE A C 1
ATOM 860 O O . PHE A 1 114 ? 19.280 33.264 -16.951 1.00 64.12 114 PHE A O 1
ATOM 867 N N . ASN A 1 115 ? 21.285 32.467 -17.587 1.00 54.16 115 ASN A N 1
ATOM 868 C CA . ASN A 1 115 ? 21.492 33.364 -18.735 1.00 54.16 115 ASN A CA 1
ATOM 869 C C . ASN A 1 115 ? 22.116 32.608 -19.908 1.00 54.16 115 ASN A C 1
ATOM 871 O O . ASN A 1 115 ? 23.098 31.872 -19.667 1.00 54.16 115 ASN A O 1
#

Secondary structure (DSSP, 8-state):
---HHHHHHHH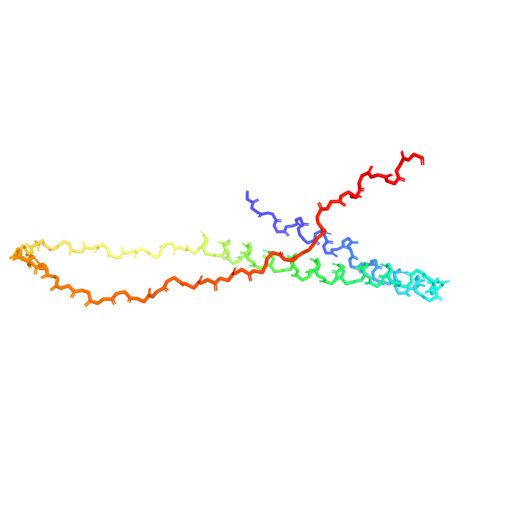HHHTTHHHHHHHHHHH-GGGHHHHHHHHHHHHHHHHHHHHHHHHHHHHHHHHTS----------------------------PPPP-------S----TTSS--

Sequence (115 aa):
MANASSFKNVIDEIKPQVAILKKAIELDPAGTIEYQRALDFIETNTSVSSTIIKAIELVKKENNKPEAADPAPTKNEPSKKQKKADPAPKPTPAPAPVVNEEATDEGEDLFGMFN

Foldseek 3Di:
DDDLVVLVVLLVVLVVCLVVLVVCCVVCVVCVVVSVVSVVVSVVSNVVSVVVSVVVVVVVVVVPPPPPPDPDPPDDDDDDDDDDDDDDDDDDDDDDDDDDDDPDDDPDDPPPPPD